Protein AF-A0A8J4UEN0-F1 (afdb_monomer)

Nearest PDB structures (foldseek):
  5fbh-assembly1_A  TM=9.636E-01  e=3.713E-11  Homo sapiens
  9avg-assembly1_Q  TM=9.712E-01  e=5.126E-11  Homo sapiens
  5k5s-assembly1_A  TM=9.708E-01  e=7.076E-11  Homo sapiens
  9avl-assembly1_Q  TM=9.719E-01  e=9.158E-11  Homo sapiens
  7e6t-assembly1_B  TM=9.635E-01  e=1.438E-10  Homo sapiens

Solvent-accessible surface area (backbone atoms only — not comparable to full-atom values): 10860 Å² total; per-residue (Å²): 134,79,82,73,81,72,97,69,78,82,90,63,84,85,78,72,61,99,83,71,59,95,85,62,83,82,90,77,79,84,60,73,81,90,80,82,76,83,82,70,82,74,81,75,82,61,82,79,80,79,77,84,70,90,62,64,48,87,85,38,72,88,69,81,74,80,58,80,58,46,68,58,55,20,39,49,49,28,52,49,41,46,72,74,67,48,48,52,26,31,36,39,23,26,68,45,74,67,16,51,55,28,46,55,41,22,54,55,33,18,54,77,64,66,31,44,71,80,43,80,48,67,47,52,67,85,53,58,66,70,60,56,50,54,50,52,51,52,58,68,73,46,88,42,45,38,55,52,70,40,53,51,74,72,34,49,52,53,54,53,51,54,37,54,78,69,68,66,75,81,70,78

Foldseek 3Di:
DDDDDDPDDDPDDPPDPPADDPPDDDPDDQDDDDDDDDPPPPVVPDDDDDPPDPDPCVVVVPDDGSDHPLLVVLLVVLVVCVVVVAQEEEEEAEPDPQRVVNVVSNVVNNVVSNHDHPDYDYDHLPDDVVSLVVVVVCVVVDPHQEYHYHYDPSGVSSNSVVCVVVVDHRHD

InterPro domains:
  IPR000068 GPCR, family 3, extracellular calcium-sensing receptor-related [PR00592] (95-116)
  IPR000068 GPCR, family 3, extracellular calcium-sensing receptor-related [PR00592] (121-144)
  IPR000068 GPCR, family 3, extracellular calcium-sensing receptor-related [PR00592] (157-172)
  IPR000068 GPCR, family 3, extracellular calcium-sensing receptor-related [PTHR24061] (52-169)
  IPR001828 Receptor, ligand binding region [PF01094] (52-170)
  IPR028082 Periplasmic binding protein-like I [SSF53822] (19-170)

Mean predicted aligned error: 12.56 Å

Organism: Clarias magur (NCBI:txid1594786)

pLDDT: mean 76.43, std 20.74, range [32.56, 97.44]

Structure (mmCIF, N/CA/C/O backbone):
data_AF-A0A8J4UEN0-F1
#
_entry.id   AF-A0A8J4UEN0-F1
#
loop_
_atom_site.group_PDB
_atom_site.id
_atom_site.type_symbol
_atom_site.label_atom_id
_atom_site.label_alt_id
_atom_site.label_comp_id
_atom_site.label_asym_id
_atom_site.label_entity_id
_atom_site.label_seq_id
_atom_site.pdbx_PDB_ins_code
_atom_site.Cartn_x
_atom_site.Cartn_y
_atom_site.Cartn_z
_atom_site.occupancy
_atom_site.B_iso_or_equiv
_atom_site.auth_seq_id
_atom_site.auth_comp_id
_atom_site.auth_asym_id
_atom_site.auth_atom_id
_atom_site.pdbx_PDB_model_num
ATOM 1 N N . VAL A 1 1 ? -14.567 -43.764 0.123 1.00 39.66 1 VAL A N 1
ATOM 2 C CA . VAL A 1 1 ? -13.351 -43.635 -0.710 1.00 39.66 1 VAL A CA 1
ATOM 3 C C . VAL A 1 1 ? -12.439 -42.644 -0.006 1.00 39.66 1 VAL A C 1
ATOM 5 O O . VAL A 1 1 ? -12.811 -41.484 0.087 1.00 39.66 1 VAL A O 1
ATOM 8 N N . ARG A 1 2 ? -11.349 -43.102 0.621 1.00 43.47 2 ARG A N 1
ATOM 9 C CA . ARG A 1 2 ? -10.335 -42.191 1.177 1.00 43.47 2 ARG A CA 1
ATOM 10 C C . ARG A 1 2 ? -9.518 -41.676 -0.003 1.00 43.47 2 ARG A C 1
ATOM 12 O O . ARG A 1 2 ? -9.099 -42.489 -0.824 1.00 43.47 2 ARG A O 1
ATOM 19 N N . ALA A 1 3 ? -9.360 -40.362 -0.119 1.00 41.25 3 ALA A N 1
ATOM 20 C CA . ALA A 1 3 ? -8.403 -39.806 -1.061 1.00 41.25 3 ALA A CA 1
ATOM 21 C C . ALA A 1 3 ? -7.016 -40.333 -0.668 1.00 41.25 3 ALA A C 1
ATOM 23 O O . ALA A 1 3 ? -6.620 -40.212 0.491 1.00 41.25 3 ALA A O 1
ATOM 24 N N . ALA A 1 4 ? -6.347 -40.993 -1.612 1.00 57.06 4 ALA A N 1
ATOM 25 C CA . ALA A 1 4 ? -4.928 -41.283 -1.504 1.00 57.06 4 ALA A CA 1
ATOM 26 C C . ALA A 1 4 ? -4.151 -39.961 -1.408 1.00 57.06 4 ALA A C 1
ATOM 28 O O . ALA A 1 4 ? -4.652 -38.923 -1.850 1.00 57.06 4 ALA A O 1
ATOM 29 N N . ASP A 1 5 ? -2.971 -40.026 -0.792 1.00 61.69 5 ASP A N 1
ATOM 30 C CA . ASP A 1 5 ? -2.137 -38.890 -0.395 1.00 61.69 5 ASP A CA 1
ATOM 31 C C . ASP A 1 5 ? -2.070 -37.765 -1.446 1.00 61.69 5 ASP A C 1
ATOM 33 O O . ASP A 1 5 ? -1.981 -38.039 -2.649 1.00 61.69 5 ASP A O 1
ATOM 37 N N . PRO A 1 6 ? -2.111 -36.485 -1.024 1.00 61.16 6 PRO A N 1
ATOM 38 C CA . PRO A 1 6 ? -2.089 -35.372 -1.957 1.00 61.16 6 PRO A CA 1
ATOM 39 C C . PRO A 1 6 ? -0.785 -35.382 -2.780 1.00 61.16 6 PRO A C 1
ATOM 41 O O . PRO A 1 6 ? 0.292 -35.596 -2.224 1.00 61.16 6 PRO A O 1
ATOM 44 N N . PRO A 1 7 ? -0.842 -35.091 -4.094 1.00 68.75 7 PRO A N 1
ATOM 45 C CA . PRO A 1 7 ? 0.297 -35.172 -5.021 1.00 68.75 7 PRO A CA 1
ATOM 46 C C . PRO A 1 7 ? 1.405 -34.130 -4.774 1.00 68.75 7 PRO A C 1
ATOM 48 O O . PRO A 1 7 ? 2.318 -33.994 -5.588 1.00 68.75 7 PRO A O 1
ATOM 51 N N . CYS A 1 8 ? 1.332 -33.357 -3.691 1.00 52.41 8 CYS A N 1
ATOM 52 C CA . CYS A 1 8 ? 2.298 -32.325 -3.340 1.00 52.41 8 CYS A CA 1
ATOM 53 C C . CYS A 1 8 ? 2.562 -32.353 -1.833 1.00 52.41 8 CYS A C 1
ATOM 55 O O . CYS A 1 8 ? 1.642 -32.209 -1.029 1.00 52.41 8 CYS A O 1
ATOM 57 N N . SER A 1 9 ? 3.832 -32.491 -1.462 1.00 63.53 9 SER A N 1
ATOM 58 C CA . SER A 1 9 ? 4.319 -32.323 -0.093 1.00 63.53 9 SER A CA 1
ATOM 59 C C . SER A 1 9 ? 4.911 -30.924 0.077 1.00 63.53 9 SER A C 1
ATOM 61 O O . SER A 1 9 ? 5.731 -30.501 -0.740 1.00 63.53 9 SER A O 1
ATOM 63 N N . LEU A 1 10 ? 4.541 -30.212 1.144 1.00 56.09 10 LEU A N 1
ATOM 64 C CA . LEU A 1 10 ? 5.198 -28.959 1.526 1.00 56.09 10 LEU A CA 1
ATOM 65 C C . LEU A 1 10 ? 6.673 -29.236 1.854 1.00 56.09 10 LEU A C 1
ATOM 67 O O . LEU A 1 10 ? 6.977 -29.933 2.817 1.00 56.09 10 LEU A O 1
ATOM 71 N N . LEU A 1 11 ? 7.588 -28.690 1.048 1.00 63.69 11 LEU A N 1
ATOM 72 C CA . LEU A 1 11 ? 9.040 -28.867 1.214 1.00 63.69 11 LEU A CA 1
ATOM 73 C C . LEU A 1 11 ? 9.658 -27.926 2.264 1.00 63.69 11 LEU A C 1
ATOM 75 O O . LEU A 1 11 ? 10.873 -27.912 2.443 1.00 63.69 11 LEU A O 1
ATOM 79 N N . GLY A 1 12 ? 8.844 -27.135 2.961 1.00 53.00 12 GLY A N 1
ATOM 80 C CA . GLY A 1 12 ? 9.310 -26.237 4.008 1.00 53.00 12 GLY A CA 1
ATOM 81 C C . GLY A 1 12 ? 8.188 -25.831 4.951 1.00 53.00 12 GLY A C 1
ATOM 82 O O . GLY A 1 12 ? 7.015 -25.824 4.574 1.00 53.00 12 GLY A O 1
ATOM 83 N N . LEU A 1 13 ? 8.559 -25.474 6.181 1.00 51.47 13 LEU A N 1
ATOM 84 C CA . LEU A 1 13 ? 7.649 -24.768 7.072 1.00 51.47 13 LEU A CA 1
ATOM 85 C C . LEU A 1 13 ? 7.472 -23.347 6.545 1.00 51.47 13 LEU A C 1
ATOM 87 O O . LEU A 1 13 ? 8.432 -22.577 6.471 1.00 51.47 13 LEU A O 1
ATOM 91 N N . HIS A 1 14 ? 6.236 -22.996 6.197 1.00 50.16 14 HIS A N 1
ATOM 92 C CA . HIS A 1 14 ? 5.886 -21.598 6.033 1.00 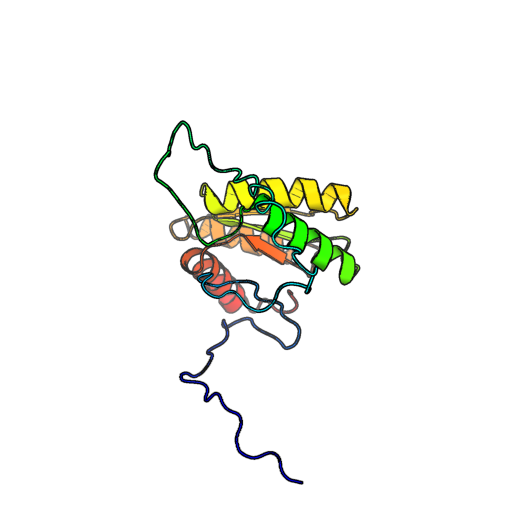50.16 14 HIS A CA 1
ATOM 93 C C . HIS A 1 14 ? 6.022 -20.941 7.405 1.00 50.16 14 HIS A C 1
ATOM 95 O O . HIS A 1 14 ? 5.251 -21.239 8.312 1.00 50.16 14 HIS A O 1
ATOM 101 N N . ASN A 1 15 ? 7.043 -20.100 7.570 1.00 52.03 15 ASN A N 1
ATOM 102 C CA . ASN A 1 15 ? 7.149 -19.246 8.739 1.00 52.03 15 ASN A CA 1
ATOM 103 C C . ASN A 1 15 ? 6.490 -17.915 8.365 1.00 52.03 15 ASN A C 1
ATOM 105 O O . ASN A 1 15 ? 7.093 -17.149 7.603 1.00 52.03 15 ASN A O 1
ATOM 109 N N . PRO A 1 16 ? 5.233 -17.674 8.769 1.00 53.59 16 PRO A N 1
ATOM 110 C CA . PRO A 1 16 ? 4.584 -16.415 8.465 1.00 53.59 16 PRO A CA 1
ATOM 111 C C . PRO A 1 16 ? 5.367 -15.255 9.107 1.00 53.59 16 PRO A C 1
ATOM 113 O O . PRO A 1 16 ? 6.061 -15.452 10.113 1.00 53.59 16 PRO A O 1
ATOM 116 N N . PRO A 1 17 ? 5.293 -14.037 8.542 1.00 53.00 17 PRO A N 1
ATOM 117 C CA . PRO A 1 17 ? 5.799 -12.848 9.213 1.00 53.00 17 PRO A CA 1
ATOM 118 C C . PRO A 1 17 ? 5.209 -12.745 10.626 1.00 53.00 17 PRO A C 1
ATOM 120 O O . PRO A 1 17 ? 4.093 -13.194 10.868 1.00 53.00 17 PRO A O 1
ATOM 123 N N . GLN A 1 18 ? 5.934 -12.104 11.548 1.00 45.50 18 GLN A N 1
ATOM 124 C CA . GLN A 1 18 ? 5.520 -11.948 12.957 1.00 45.50 18 GLN A CA 1
ATOM 125 C C . GLN A 1 18 ? 4.130 -11.305 13.139 1.00 45.50 18 GLN A C 1
ATOM 127 O O . GLN A 1 18 ? 3.551 -11.399 14.217 1.00 45.50 18 GLN A O 1
ATOM 132 N N . LEU A 1 19 ? 3.598 -10.672 12.092 1.00 50.78 19 LEU A N 1
ATOM 133 C CA . LEU A 1 19 ? 2.261 -10.104 12.029 1.00 50.78 19 LEU A CA 1
ATOM 134 C C . LEU A 1 19 ? 1.508 -10.746 10.851 1.00 50.78 19 LEU A C 1
ATOM 136 O O . LEU A 1 19 ? 1.485 -10.196 9.756 1.00 50.78 19 LEU A O 1
ATOM 140 N N . SER A 1 20 ? 0.974 -11.949 11.066 1.00 48.81 20 SER A N 1
ATOM 141 C CA . SER A 1 20 ? 0.097 -12.643 10.119 1.00 48.81 20 SER A CA 1
ATOM 142 C C . SER A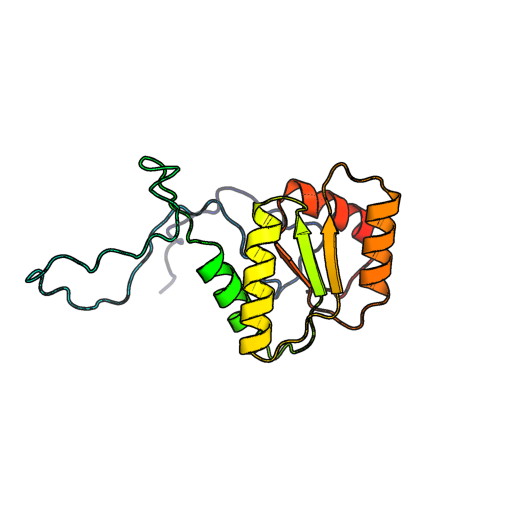 1 20 ? -1.070 -13.277 10.873 1.00 48.81 20 SER A C 1
ATOM 144 O O . SER A 1 20 ? -0.868 -13.887 11.927 1.00 48.81 20 SER A O 1
ATOM 146 N N . LYS A 1 21 ? -2.286 -13.112 10.356 1.00 48.28 21 LYS A N 1
ATOM 147 C CA . LYS A 1 21 ? -3.535 -13.679 10.867 1.00 48.28 21 LYS A CA 1
ATOM 148 C C . LYS A 1 21 ? -4.318 -14.375 9.757 1.00 48.28 21 LYS A C 1
ATOM 150 O O . LYS A 1 21 ? -4.135 -14.111 8.570 1.00 48.28 21 LYS A O 1
ATOM 155 N N . ASP A 1 22 ? -5.230 -15.254 10.164 1.00 46.66 22 ASP A N 1
ATOM 156 C CA . ASP A 1 22 ? -6.179 -15.879 9.247 1.00 46.66 22 ASP A CA 1
ATOM 157 C C . ASP A 1 22 ? -7.041 -14.800 8.573 1.00 46.66 22 ASP A C 1
ATOM 159 O O . ASP A 1 22 ? -7.763 -14.060 9.242 1.00 46.66 22 ASP A O 1
ATOM 163 N N . GLY A 1 23 ? -6.950 -14.717 7.243 1.00 53.75 23 GLY A N 1
ATOM 164 C CA . GLY A 1 23 ? -7.605 -13.686 6.431 1.00 53.75 23 GLY A CA 1
ATOM 165 C C . GLY A 1 23 ? -6.642 -12.681 5.794 1.00 53.75 23 GLY A C 1
ATOM 166 O O . GLY A 1 23 ? -7.045 -11.995 4.856 1.00 53.75 23 GLY A O 1
ATOM 167 N N . ASP A 1 24 ? -5.379 -12.642 6.227 1.00 50.78 24 ASP A N 1
ATOM 168 C CA . ASP A 1 24 ? -4.363 -11.794 5.606 1.00 50.78 24 ASP A CA 1
ATOM 169 C C . ASP A 1 24 ? -4.049 -12.297 4.190 1.00 50.78 24 ASP A C 1
ATOM 171 O O . ASP A 1 24 ? -3.715 -13.465 3.967 1.00 50.78 24 ASP A O 1
ATOM 175 N N . VAL A 1 25 ? -4.137 -11.401 3.207 1.00 55.06 25 VAL A N 1
ATOM 176 C CA . VAL A 1 25 ? -3.863 -11.723 1.803 1.00 55.06 25 VAL A CA 1
ATOM 177 C C . VAL A 1 25 ? -2.477 -11.204 1.428 1.00 55.06 25 VAL A C 1
ATOM 179 O O . VAL A 1 25 ? -2.310 -10.067 0.992 1.00 55.06 25 VAL A O 1
ATOM 182 N N . LEU A 1 26 ? -1.459 -12.058 1.558 1.00 54.59 26 LEU A N 1
ATOM 183 C CA . LEU A 1 26 ? -0.105 -11.747 1.096 1.00 54.59 26 LEU A CA 1
ATOM 184 C C . LEU A 1 26 ? 0.036 -12.062 -0.404 1.00 54.59 26 LEU A C 1
ATOM 186 O O . LEU A 1 26 ? 0.253 -13.208 -0.796 1.00 54.59 26 LEU A O 1
ATOM 190 N N . ILE A 1 27 ? -0.030 -11.040 -1.258 1.00 57.38 27 ILE A N 1
ATOM 191 C CA . ILE A 1 27 ? 0.304 -11.173 -2.687 1.00 57.38 27 ILE A CA 1
ATOM 192 C C . ILE A 1 27 ? 1.783 -10.819 -2.875 1.00 57.38 27 ILE A C 1
ATOM 194 O O . ILE A 1 27 ? 2.136 -9.686 -3.196 1.00 57.38 27 ILE A O 1
ATOM 198 N N . GLY A 1 28 ? 2.659 -11.803 -2.666 1.00 48.81 28 GLY A N 1
ATOM 199 C CA . GLY A 1 28 ? 4.101 -11.680 -2.884 1.00 48.81 28 GLY A CA 1
ATOM 200 C C . GLY A 1 28 ? 4.703 -12.979 -3.416 1.00 48.81 28 GLY A C 1
ATOM 201 O O . GLY A 1 28 ? 4.387 -14.059 -2.928 1.00 48.81 28 GLY A O 1
ATOM 202 N N . GLY A 1 29 ? 5.573 -12.887 -4.423 1.00 46.19 29 GLY A N 1
ATOM 203 C CA . GLY A 1 29 ? 6.260 -14.046 -4.990 1.00 46.19 29 GLY A CA 1
ATOM 204 C C . GLY A 1 29 ? 7.280 -13.683 -6.069 1.00 46.19 29 GLY A C 1
ATOM 205 O O . GLY A 1 29 ? 7.188 -12.637 -6.709 1.00 46.19 29 GLY A O 1
ATOM 206 N N . ILE A 1 30 ? 8.247 -14.578 -6.299 1.00 41.44 30 ILE A N 1
ATOM 207 C CA . ILE A 1 30 ? 8.930 -14.676 -7.594 1.00 41.44 30 ILE A CA 1
ATOM 208 C C . ILE A 1 30 ? 7.919 -15.336 -8.529 1.00 41.44 30 ILE A C 1
ATOM 210 O O . ILE A 1 30 ? 7.650 -16.530 -8.404 1.00 41.44 30 ILE A O 1
ATOM 214 N N . PHE A 1 31 ? 7.328 -14.564 -9.441 1.00 36.22 31 PHE A N 1
ATOM 215 C CA . PHE A 1 31 ? 6.377 -15.103 -10.410 1.00 36.22 31 PHE A CA 1
ATOM 216 C C . PHE A 1 31 ? 7.126 -15.925 -11.461 1.00 36.22 31 PHE A C 1
ATOM 218 O O . PHE A 1 31 ? 7.567 -15.434 -12.503 1.00 36.22 31 PHE A O 1
ATOM 225 N N . SER A 1 32 ? 7.280 -17.206 -11.164 1.00 37.38 32 SER A N 1
ATOM 226 C CA . SER A 1 32 ? 7.170 -18.231 -12.188 1.00 37.38 32 SER A CA 1
ATOM 227 C C . SER A 1 32 ? 5.775 -18.848 -12.105 1.00 37.38 32 SER A C 1
ATOM 229 O O . SER A 1 32 ? 5.062 -18.660 -11.125 1.00 37.38 32 SER A O 1
ATOM 231 N N . PHE A 1 33 ? 5.433 -19.599 -13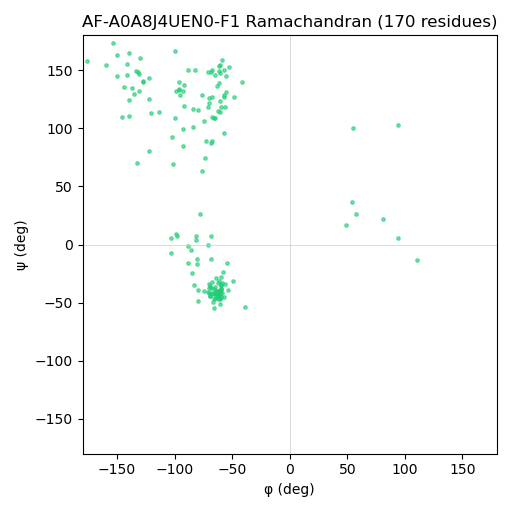.145 1.00 32.56 33 PHE A N 1
ATOM 232 C CA . PHE A 1 33 ? 4.300 -20.522 -13.269 1.00 32.56 33 PHE A CA 1
ATOM 233 C C . PHE A 1 33 ? 3.018 -19.956 -13.905 1.00 32.56 33 PHE A C 1
ATOM 235 O O . PHE A 1 33 ? 2.182 -19.291 -13.299 1.00 32.56 33 PHE A O 1
ATOM 242 N N . HIS A 1 34 ? 2.851 -20.349 -15.169 1.00 42.69 34 HIS A N 1
ATOM 243 C CA . HIS A 1 34 ? 1.560 -20.574 -15.802 1.00 42.69 34 HIS A CA 1
ATOM 244 C C . HIS A 1 34 ? 0.736 -21.579 -14.993 1.00 42.69 34 HIS A C 1
ATOM 246 O O . HIS A 1 34 ? 1.222 -22.687 -14.778 1.00 42.69 34 HIS A O 1
ATOM 252 N N . VAL A 1 35 ? -0.534 -21.278 -14.698 1.00 34.72 35 VAL A N 1
ATOM 253 C CA . VAL A 1 35 ? -1.560 -22.324 -14.565 1.00 34.72 35 VAL A CA 1
ATOM 254 C C . VAL A 1 35 ? -2.918 -21.817 -15.071 1.00 34.72 35 VAL A C 1
ATOM 256 O O . VAL A 1 35 ? -3.548 -20.967 -14.457 1.00 34.72 35 VAL A O 1
ATOM 259 N N . LYS A 1 36 ? -3.319 -22.394 -16.214 1.00 32.84 36 LYS A N 1
ATOM 260 C CA . LYS A 1 36 ? -4.651 -22.469 -16.847 1.00 32.84 36 LYS A CA 1
ATOM 261 C C . LYS A 1 36 ? -5.414 -21.163 -17.115 1.00 32.84 36 LYS A C 1
ATOM 263 O O . LYS A 1 36 ? -6.130 -20.626 -16.282 1.00 32.84 36 LYS A O 1
ATOM 268 N N . TRP A 1 37 ? -5.315 -20.758 -18.379 1.00 35.75 37 TRP A N 1
ATOM 269 C CA . TRP A 1 37 ? -6.237 -19.860 -19.066 1.00 35.75 37 TRP A CA 1
ATOM 270 C C . TRP A 1 37 ? -7.609 -20.512 -19.278 1.00 35.75 37 TRP A C 1
ATOM 272 O O . TRP A 1 37 ? -7.700 -21.721 -19.502 1.00 35.75 37 TRP A O 1
ATOM 282 N N . ASP A 1 38 ? -8.647 -19.676 -19.269 1.00 40.31 38 ASP A N 1
ATOM 283 C CA . ASP A 1 38 ? -9.953 -19.974 -19.851 1.00 40.31 38 ASP A CA 1
ATOM 284 C C . ASP A 1 38 ? -9.762 -20.536 -21.270 1.00 40.31 38 ASP A C 1
ATOM 286 O O . ASP A 1 38 ? -9.040 -19.948 -22.085 1.00 40.31 38 ASP A O 1
ATOM 290 N N . GLN A 1 39 ? -10.350 -21.702 -21.555 1.00 41.94 39 GLN A N 1
ATOM 291 C CA . GLN A 1 39 ? -10.265 -22.329 -22.873 1.00 41.94 39 GLN A CA 1
ATOM 292 C C . GLN A 1 39 ? -11.156 -21.563 -23.852 1.00 41.94 39 GLN A C 1
ATOM 294 O O . GLN A 1 39 ? -12.188 -22.046 -24.317 1.00 41.94 39 GLN A O 1
ATOM 299 N N . THR A 1 40 ? -10.697 -20.385 -24.263 1.00 51.38 40 THR A N 1
ATOM 300 C CA . THR A 1 40 ? -11.037 -19.909 -25.596 1.00 51.38 40 THR A CA 1
ATOM 301 C C . THR A 1 40 ? -10.463 -20.938 -26.566 1.00 51.38 40 THR A C 1
ATOM 303 O O . THR A 1 40 ? -9.253 -21.155 -26.612 1.00 51.38 40 THR A O 1
ATOM 306 N N . LYS A 1 41 ? -11.327 -21.653 -27.301 1.00 46.03 41 LYS A N 1
ATOM 307 C CA . LYS A 1 41 ? -10.895 -22.513 -28.411 1.00 46.03 41 LYS A CA 1
ATOM 308 C C . LYS A 1 41 ? -10.126 -21.634 -29.393 1.00 46.03 41 LYS A C 1
ATOM 310 O O . LYS A 1 41 ? -10.717 -20.949 -30.224 1.00 46.03 41 LYS A O 1
ATOM 315 N N . HIS A 1 42 ? -8.805 -21.631 -29.278 1.00 53.09 42 HIS A N 1
ATOM 316 C CA . HIS A 1 42 ? -7.945 -21.032 -30.274 1.00 53.09 42 HIS A CA 1
ATOM 317 C C . HIS A 1 42 ? -8.110 -21.873 -31.532 1.00 53.09 42 HIS A C 1
ATOM 319 O O . HIS A 1 42 ? -7.696 -23.025 -31.585 1.00 53.09 42 HIS A O 1
ATOM 325 N N . VAL A 1 43 ? -8.769 -21.310 -32.540 1.00 56.56 43 VAL A N 1
ATOM 326 C CA . VAL A 1 43 ? -9.042 -22.000 -33.808 1.00 56.56 43 VAL A CA 1
ATOM 327 C C . VAL A 1 43 ? -7.748 -22.175 -34.626 1.00 56.56 43 VAL A C 1
ATOM 329 O O . VAL A 1 43 ? -7.777 -22.735 -35.711 1.00 56.56 43 VAL A O 1
ATOM 332 N N . PHE A 1 44 ? -6.599 -21.696 -34.117 1.00 49.00 44 PHE A N 1
ATOM 333 C CA . PHE A 1 44 ? -5.280 -21.673 -34.769 1.00 49.00 44 PHE A CA 1
ATOM 334 C C . PHE A 1 44 ? -5.298 -21.110 -36.204 1.00 49.00 44 PHE A C 1
ATOM 336 O O . PHE A 1 44 ? -4.336 -21.259 -36.948 1.00 49.00 44 PHE A O 1
ATOM 343 N N . THR A 1 45 ? -6.368 -20.408 -36.583 1.00 60.69 45 THR A N 1
ATOM 344 C CA . THR A 1 45 ? -6.536 -19.729 -37.873 1.00 60.69 45 THR A CA 1
ATOM 345 C C . THR A 1 45 ? -5.826 -18.379 -37.915 1.00 60.69 45 THR A C 1
ATOM 347 O O . THR A 1 45 ? -5.675 -17.790 -38.980 1.00 60.69 45 THR A O 1
ATOM 350 N N . SER A 1 46 ? -5.392 -17.870 -36.763 1.00 66.31 46 SER A N 1
ATOM 351 C CA . SER A 1 46 ? -4.660 -16.616 -36.630 1.00 66.31 46 SER A CA 1
ATOM 352 C C . SER A 1 46 ? -3.726 -16.681 -35.428 1.00 66.31 46 SER A C 1
ATOM 354 O O . SER A 1 46 ? -4.065 -17.283 -34.405 1.00 66.31 46 SER A O 1
ATOM 356 N N . GLY A 1 47 ? -2.561 -16.037 -35.539 1.00 54.28 47 GLY A N 1
ATOM 357 C CA . GLY A 1 47 ? -1.654 -15.866 -34.407 1.00 54.28 47 GLY A CA 1
ATOM 358 C C . GLY A 1 47 ? -2.345 -15.146 -33.238 1.00 54.28 47 GLY A C 1
ATOM 359 O O . GLY A 1 47 ? -3.263 -14.352 -33.465 1.00 54.28 47 GLY A O 1
ATOM 360 N N . PRO A 1 48 ? -1.940 -15.415 -31.985 1.00 53.66 48 PRO A N 1
ATOM 361 C CA . PRO A 1 48 ? -2.480 -14.708 -30.832 1.00 53.66 48 PRO A CA 1
ATOM 362 C C . PRO A 1 48 ? -2.198 -13.204 -30.944 1.00 53.66 48 PRO A C 1
ATOM 364 O O . PRO A 1 48 ? -1.165 -12.784 -31.472 1.00 53.66 48 PRO A O 1
ATOM 367 N N . TRP A 1 49 ? -3.110 -12.384 -30.418 1.00 46.81 49 TRP A N 1
ATOM 368 C CA . TRP A 1 49 ? -2.895 -10.943 -30.317 1.00 46.81 49 TRP A CA 1
ATOM 369 C C . TRP A 1 49 ? -1.626 -10.673 -29.510 1.00 46.81 49 TRP A C 1
ATOM 371 O O . TRP A 1 49 ? -1.462 -11.201 -28.410 1.00 46.81 49 TRP A O 1
ATOM 381 N N . GLN A 1 50 ? -0.732 -9.850 -30.060 1.00 48.66 50 GLN A N 1
ATOM 382 C CA . GLN A 1 50 ? 0.504 -9.453 -29.391 1.00 48.66 50 GLN A CA 1
ATOM 383 C C . GLN A 1 50 ? 0.155 -8.817 -28.036 1.00 48.66 50 GLN A C 1
ATOM 385 O O . GLN A 1 50 ? -0.519 -7.778 -28.012 1.00 48.66 50 GLN A O 1
ATOM 390 N N . PRO A 1 51 ? 0.600 -9.393 -26.904 1.00 49.06 51 PRO A N 1
ATOM 391 C CA . PRO A 1 51 ? 0.432 -8.755 -25.612 1.00 49.06 51 PRO A CA 1
ATOM 392 C C . PRO A 1 51 ? 1.084 -7.372 -25.662 1.00 49.06 51 PRO A C 1
ATOM 394 O O . PRO A 1 51 ? 2.253 -7.237 -26.032 1.00 49.06 51 PRO A O 1
ATOM 397 N N . LYS A 1 52 ? 0.346 -6.321 -25.292 1.00 45.97 52 LYS A N 1
ATOM 398 C CA . LYS A 1 52 ? 0.917 -4.977 -25.138 1.00 45.97 52 LYS A CA 1
ATOM 399 C C . LYS A 1 52 ? 1.856 -4.974 -23.927 1.00 45.97 52 LYS A C 1
ATOM 401 O O . LYS A 1 52 ? 1.448 -4.677 -22.807 1.00 45.97 52 LYS A O 1
ATOM 406 N N . CYS A 1 53 ? 3.124 -5.322 -24.142 1.00 47.06 53 CYS A N 1
ATOM 407 C CA . CYS A 1 53 ? 4.178 -5.152 -23.148 1.00 47.06 53 CYS A CA 1
ATOM 408 C C . CYS A 1 53 ? 4.417 -3.651 -22.927 1.00 47.06 53 CYS A C 1
ATOM 410 O O . CYS A 1 53 ? 4.955 -2.977 -23.799 1.00 47.06 53 CYS A O 1
ATOM 412 N N . LYS A 1 54 ? 4.037 -3.133 -21.755 1.00 51.97 54 LYS A N 1
ATOM 413 C CA . LYS A 1 54 ? 4.268 -1.741 -21.319 1.00 51.97 54 LYS A CA 1
ATOM 414 C C . LYS A 1 54 ? 5.715 -1.481 -20.839 1.00 51.97 54 LYS A C 1
ATOM 416 O O . LYS A 1 54 ? 5.943 -0.621 -19.999 1.00 51.97 54 LYS A O 1
ATOM 421 N N . SER A 1 55 ? 6.691 -2.250 -21.316 1.00 57.22 55 SER A N 1
ATOM 422 C CA . SER A 1 55 ? 8.117 -1.986 -21.090 1.00 57.22 55 SER A CA 1
ATOM 423 C C . SER A 1 55 ? 8.656 -1.134 -22.238 1.00 57.22 55 SER A C 1
ATOM 425 O O . SER A 1 55 ? 8.323 -1.386 -23.397 1.00 57.22 55 SER A O 1
ATOM 427 N N . ASP A 1 56 ? 9.468 -0.119 -21.935 1.00 62.09 56 ASP A N 1
ATOM 428 C CA . ASP A 1 56 ? 10.099 0.712 -22.962 1.00 62.09 56 ASP A CA 1
ATOM 429 C C . ASP A 1 56 ? 11.129 -0.112 -23.748 1.00 62.09 56 ASP A C 1
ATOM 431 O O . ASP A 1 56 ? 12.312 -0.177 -23.412 1.00 62.09 56 ASP A O 1
ATOM 435 N N . LYS A 1 57 ? 10.659 -0.765 -24.814 1.00 61.84 57 LYS A N 1
ATOM 436 C CA . LYS A 1 57 ? 11.491 -1.567 -25.714 1.00 61.84 57 LYS A CA 1
ATOM 437 C C . LYS A 1 57 ? 12.457 -0.717 -26.540 1.00 61.84 57 LYS A C 1
ATOM 439 O O . LYS A 1 57 ? 13.349 -1.282 -27.159 1.00 61.84 57 LYS A O 1
ATOM 444 N N . ARG A 1 58 ? 12.305 0.615 -26.571 1.00 62.62 58 ARG A N 1
ATOM 445 C CA . ARG A 1 58 ? 13.289 1.498 -27.218 1.00 62.62 58 ARG A CA 1
ATOM 446 C C . ARG A 1 58 ? 14.533 1.615 -26.348 1.00 62.62 58 ARG A C 1
ATOM 448 O O . ARG A 1 58 ? 15.641 1.577 -26.866 1.00 62.62 58 ARG A O 1
ATOM 455 N N . LYS A 1 59 ? 14.339 1.709 -25.030 1.00 54.66 59 LYS A N 1
ATOM 456 C CA . LYS A 1 59 ? 15.425 1.787 -24.048 1.00 54.66 59 LYS A CA 1
ATOM 457 C C . LYS A 1 59 ? 15.995 0.413 -23.678 1.00 54.66 59 LYS A C 1
ATOM 459 O O . LYS A 1 59 ? 17.198 0.292 -23.479 1.00 54.66 59 LYS A O 1
ATOM 464 N N . TYR A 1 60 ? 15.151 -0.620 -23.628 1.00 66.69 60 TYR A N 1
ATOM 465 C CA . TYR A 1 60 ? 15.540 -1.984 -23.251 1.00 66.69 60 TYR A CA 1
ATOM 466 C C . TYR A 1 60 ? 14.977 -3.030 -24.233 1.00 66.69 60 TYR A C 1
ATOM 468 O O . TYR A 1 60 ? 14.071 -3.791 -23.884 1.00 66.69 60 TYR A O 1
ATOM 476 N N . PRO A 1 61 ? 15.491 -3.087 -25.475 1.00 56.62 61 PRO A N 1
ATOM 477 C CA . PRO A 1 61 ? 14.939 -3.938 -26.536 1.00 56.62 61 PRO A CA 1
ATOM 478 C C . PRO A 1 61 ? 15.028 -5.437 -26.231 1.00 56.62 61 PRO A C 1
ATOM 480 O O . PRO A 1 61 ? 14.172 -6.203 -26.671 1.00 56.62 61 PRO A O 1
ATOM 483 N N . SER A 1 62 ? 16.026 -5.843 -25.442 1.00 69.94 62 SER A N 1
ATOM 484 C CA . SER A 1 62 ? 16.284 -7.245 -25.089 1.00 69.94 62 SER A CA 1
ATOM 485 C C . SER A 1 62 ? 15.838 -7.613 -23.670 1.00 69.94 62 SER A C 1
ATOM 487 O O . SER A 1 62 ? 16.116 -8.720 -23.216 1.00 69.94 62 SER A O 1
ATOM 489 N N . PHE A 1 63 ? 15.177 -6.704 -22.943 1.00 58.69 63 PHE A N 1
ATOM 490 C CA . PHE A 1 63 ? 14.726 -6.966 -21.577 1.00 58.69 63 PHE A CA 1
ATOM 491 C C . PHE A 1 63 ? 13.303 -7.526 -21.567 1.00 58.69 63 PHE A C 1
ATOM 493 O O . PHE A 1 63 ? 12.342 -6.866 -21.974 1.00 58.69 63 PHE A O 1
ATOM 500 N N . PHE A 1 64 ? 13.165 -8.740 -21.043 1.00 65.12 64 PHE A N 1
ATOM 501 C CA . PHE A 1 64 ? 11.892 -9.424 -20.858 1.00 65.12 64 PHE A CA 1
ATOM 502 C C . PHE A 1 64 ? 11.719 -9.769 -19.381 1.00 65.12 64 PHE A C 1
ATOM 504 O O . PHE A 1 64 ? 12.679 -10.120 -18.700 1.00 65.12 64 PHE A O 1
ATOM 511 N N . ARG A 1 65 ? 10.483 -9.677 -18.888 1.00 60.78 65 ARG A N 1
ATOM 512 C CA . ARG A 1 65 ? 10.116 -10.054 -17.520 1.00 60.78 65 ARG A CA 1
ATOM 513 C C . ARG A 1 65 ? 8.946 -11.027 -17.552 1.00 60.78 65 ARG A C 1
ATOM 515 O O . ARG A 1 65 ? 8.024 -10.849 -18.343 1.00 60.78 65 ARG A O 1
ATOM 522 N N . THR A 1 66 ? 8.984 -12.027 -16.678 1.00 61.25 66 THR A N 1
ATOM 523 C CA . THR A 1 66 ? 7.885 -12.983 -16.451 1.00 61.25 66 THR A CA 1
ATOM 524 C C . THR A 1 66 ? 6.865 -12.469 -15.433 1.00 61.25 66 THR A C 1
ATOM 526 O O . THR A 1 66 ? 5.838 -13.099 -15.210 1.00 61.25 66 THR A O 1
ATOM 529 N N . VAL A 1 67 ? 7.137 -11.306 -14.835 1.00 64.06 67 VAL A N 1
ATOM 530 C CA . VAL A 1 67 ? 6.267 -10.606 -13.889 1.00 64.06 67 VAL A CA 1
ATOM 531 C C . VAL A 1 67 ? 5.393 -9.607 -14.660 1.00 64.06 67 VAL A C 1
ATOM 533 O O . VAL A 1 67 ? 5.928 -8.866 -15.499 1.00 64.06 67 VAL A O 1
ATOM 536 N N . PRO A 1 68 ? 4.066 -9.563 -14.423 1.00 67.25 68 PRO A N 1
ATOM 537 C CA . PRO A 1 68 ? 3.203 -8.558 -15.033 1.00 67.25 68 PRO A CA 1
ATOM 538 C C . PRO A 1 68 ? 3.656 -7.143 -14.656 1.00 67.25 68 PRO A C 1
ATOM 540 O O . PRO A 1 68 ? 4.363 -6.923 -13.680 1.00 67.25 68 PRO A O 1
ATOM 543 N N . SER A 1 69 ? 3.258 -6.155 -15.453 1.00 74.25 69 SER A N 1
ATOM 544 C CA . SER A 1 69 ? 3.519 -4.761 -15.094 1.00 74.25 69 SER A CA 1
ATOM 545 C C . SER A 1 69 ? 2.758 -4.380 -13.829 1.00 74.25 69 SER A C 1
ATOM 547 O O . SER A 1 69 ? 1.594 -4.762 -13.703 1.00 74.25 69 SER A O 1
ATOM 549 N N . ASP A 1 70 ? 3.351 -3.505 -13.015 1.00 79.44 70 ASP A N 1
ATOM 550 C CA . ASP A 1 70 ? 2.715 -2.909 -11.831 1.00 79.44 70 ASP A CA 1
ATOM 551 C C . ASP A 1 70 ? 1.321 -2.340 -12.150 1.00 79.44 70 ASP A C 1
ATOM 553 O O . ASP A 1 70 ? 0.402 -2.487 -11.357 1.00 79.44 70 ASP A O 1
ATOM 557 N N . TYR A 1 71 ? 1.120 -1.848 -13.384 1.00 81.81 71 TYR A N 1
ATOM 558 C CA . TYR A 1 71 ? -0.186 -1.504 -13.963 1.00 81.81 71 TYR A CA 1
ATOM 559 C C . TYR A 1 71 ? -1.318 -2.486 -13.598 1.00 81.81 71 TYR A C 1
ATOM 561 O O . TYR A 1 71 ? -2.379 -2.095 -13.117 1.00 81.81 71 TYR A O 1
ATOM 569 N N . TYR A 1 72 ? -1.105 -3.780 -13.855 1.00 84.31 72 TYR A N 1
ATOM 570 C CA . TYR A 1 72 ? -2.127 -4.802 -13.635 1.00 84.31 72 TYR A CA 1
ATOM 571 C C . TYR A 1 72 ? -2.216 -5.209 -12.167 1.00 84.31 72 TYR A C 1
ATOM 573 O O . TYR A 1 72 ? -3.319 -5.408 -11.665 1.00 84.31 72 TYR A O 1
ATOM 581 N N . GLN A 1 73 ? -1.075 -5.316 -11.481 1.00 83.81 73 GLN A N 1
ATOM 582 C CA . GLN A 1 73 ? -1.032 -5.722 -10.076 1.00 83.81 73 GLN A CA 1
ATOM 583 C C . GLN A 1 73 ? -1.717 -4.687 -9.179 1.00 83.81 73 GLN A C 1
ATOM 585 O O . GLN A 1 73 ? -2.570 -5.042 -8.368 1.00 83.81 73 GLN A O 1
ATOM 590 N N . SER A 1 74 ? -1.424 -3.404 -9.381 1.00 89.94 74 SER A N 1
ATOM 591 C CA . SER A 1 74 ? -2.008 -2.316 -8.603 1.00 89.94 74 SER A CA 1
ATOM 592 C C . SER A 1 74 ? -3.511 -2.174 -8.827 1.00 89.94 74 SER A C 1
ATOM 594 O O . SER A 1 74 ? -4.265 -1.981 -7.875 1.00 89.94 74 SER A O 1
ATOM 596 N N . ARG A 1 75 ? -3.982 -2.362 -10.065 1.00 90.06 75 ARG A N 1
ATOM 597 C CA . ARG A 1 75 ? -5.421 -2.393 -10.372 1.00 90.06 75 ARG A CA 1
ATOM 598 C C . ARG A 1 75 ? -6.127 -3.613 -9.786 1.00 90.06 75 ARG A C 1
ATOM 600 O O . ARG A 1 75 ? -7.259 -3.492 -9.329 1.00 90.06 75 ARG A O 1
ATOM 607 N N . ALA A 1 76 ? -5.480 -4.778 -9.786 1.00 89.81 76 ALA A N 1
ATOM 608 C CA . ALA A 1 76 ? -6.025 -5.970 -9.142 1.00 89.81 76 ALA A CA 1
ATOM 609 C C . ALA A 1 76 ? -6.167 -5.769 -7.625 1.00 89.81 76 ALA A C 1
ATOM 611 O O . ALA A 1 76 ? -7.210 -6.105 -7.070 1.00 89.81 76 ALA A O 1
ATOM 612 N N . LEU A 1 77 ? -5.173 -5.151 -6.979 1.00 91.38 77 LEU A N 1
ATOM 613 C CA . LEU A 1 77 ? -5.237 -4.798 -5.559 1.00 91.38 77 LEU A CA 1
ATOM 614 C C . LEU A 1 77 ? -6.359 -3.798 -5.260 1.00 91.38 77 LEU A C 1
ATOM 616 O O . LEU A 1 77 ? -7.124 -4.026 -4.331 1.00 91.38 77 LEU A O 1
ATOM 620 N N . ALA A 1 78 ? -6.538 -2.749 -6.069 1.00 93.75 78 ALA A N 1
ATOM 621 C CA . ALA A 1 78 ? -7.663 -1.822 -5.894 1.00 93.75 78 ALA A CA 1
ATOM 622 C C . ALA A 1 78 ? -9.025 -2.535 -5.994 1.00 93.75 78 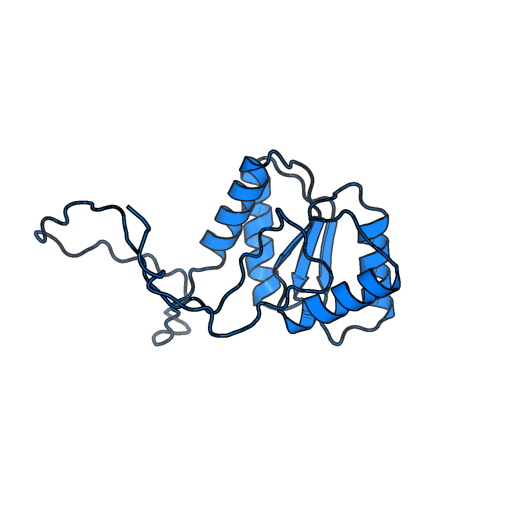ALA A C 1
ATOM 624 O O . ALA A 1 78 ? -9.911 -2.320 -5.169 1.00 93.75 78 ALA A O 1
ATOM 625 N N . LYS A 1 79 ? -9.177 -3.460 -6.950 1.00 92.19 79 LYS A N 1
ATOM 626 C CA . LYS A 1 79 ? -10.387 -4.287 -7.066 1.00 92.19 79 LYS A CA 1
ATOM 627 C C . LYS A 1 79 ? -10.593 -5.216 -5.875 1.00 92.19 79 LYS A C 1
ATOM 629 O O . LYS A 1 79 ? -11.734 -5.427 -5.479 1.00 92.19 79 LYS A O 1
ATOM 634 N N . LEU A 1 80 ? -9.518 -5.757 -5.307 1.00 91.69 80 LEU A N 1
ATOM 635 C CA . LEU A 1 80 ? -9.576 -6.591 -4.109 1.00 91.69 80 LEU A CA 1
ATOM 636 C C . LEU A 1 80 ? -10.046 -5.779 -2.897 1.00 91.69 80 LEU A C 1
ATOM 638 O O . LEU A 1 80 ? -10.966 -6.196 -2.202 1.00 91.69 80 LEU A O 1
ATOM 642 N N . VAL A 1 81 ? -9.475 -4.589 -2.700 1.00 92.56 81 VAL A N 1
ATOM 643 C CA . VAL A 1 81 ? -9.874 -3.662 -1.632 1.00 92.56 81 VAL A CA 1
ATOM 644 C C . VAL A 1 81 ? -11.362 -3.319 -1.745 1.00 92.56 81 VAL A C 1
ATOM 646 O O . VAL A 1 81 ? -12.105 -3.419 -0.769 1.00 92.56 81 VAL A O 1
ATOM 649 N N . LYS A 1 82 ? -11.834 -3.029 -2.963 1.00 92.56 82 LYS A N 1
ATOM 650 C CA . LYS A 1 82 ? -13.260 -2.817 -3.235 1.00 92.56 82 LYS A CA 1
ATOM 651 C C . LYS A 1 82 ? -14.111 -4.058 -2.978 1.00 92.56 82 LYS A C 1
ATOM 653 O O . LYS A 1 82 ? -15.222 -3.929 -2.472 1.00 92.56 82 LYS A O 1
ATOM 658 N N . HIS A 1 83 ? -13.630 -5.246 -3.338 1.00 92.88 83 HIS A N 1
ATOM 659 C CA . HIS A 1 83 ? -14.364 -6.497 -3.143 1.00 92.88 83 HIS A CA 1
ATOM 660 C C . HIS A 1 83 ? -14.682 -6.748 -1.664 1.00 92.88 83 HIS A C 1
ATOM 662 O O . HIS A 1 83 ? -15.795 -7.156 -1.345 1.00 92.88 83 HIS A O 1
ATOM 668 N N . PHE A 1 84 ? -13.746 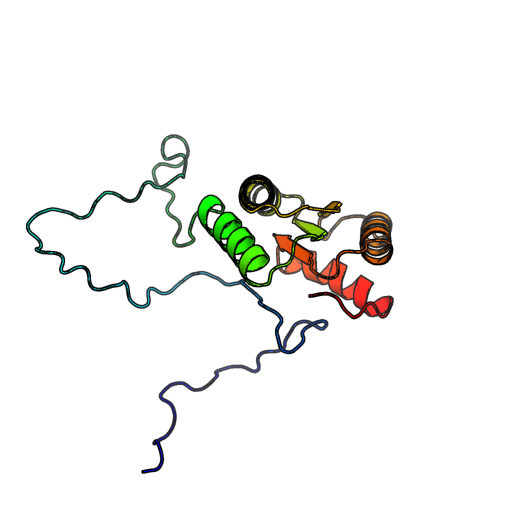-6.424 -0.770 1.00 91.19 84 PHE A N 1
ATOM 669 C CA . PHE A 1 84 ? -13.948 -6.488 0.680 1.00 91.19 84 PHE A CA 1
ATOM 670 C C . PHE A 1 84 ? -14.678 -5.269 1.266 1.00 91.19 84 PHE A C 1
ATOM 672 O O . PHE A 1 84 ? -14.804 -5.154 2.482 1.00 91.19 84 PHE A O 1
ATOM 679 N N . ALA A 1 85 ? -15.187 -4.374 0.414 1.00 93.75 85 ALA A N 1
ATOM 680 C CA . ALA A 1 85 ? -15.888 -3.150 0.794 1.00 93.75 85 ALA A CA 1
ATOM 681 C C . ALA A 1 85 ? -15.066 -2.205 1.693 1.00 93.75 85 ALA A C 1
ATOM 683 O O . ALA A 1 85 ? -15.627 -1.401 2.439 1.00 93.75 85 ALA A O 1
ATOM 684 N N . TRP A 1 86 ? -13.736 -2.258 1.602 1.00 94.50 86 TRP A N 1
ATOM 685 C CA . TRP A 1 86 ? -12.870 -1.300 2.278 1.00 94.50 86 TRP A CA 1
ATOM 686 C C . TRP A 1 86 ? -12.815 -0.005 1.474 1.00 94.50 86 TRP A C 1
ATOM 688 O O . TRP A 1 86 ? -12.331 0.030 0.345 1.00 94.50 86 TRP A O 1
ATOM 698 N N . THR A 1 87 ? -13.313 1.079 2.057 1.00 93.62 87 THR A N 1
ATOM 699 C CA . THR A 1 87 ? -13.338 2.403 1.414 1.00 93.62 87 THR A CA 1
ATOM 700 C C . THR A 1 87 ? -12.259 3.342 1.944 1.00 93.62 87 THR A C 1
ATOM 702 O O . THR A 1 87 ? -12.098 4.438 1.414 1.00 93.62 87 THR A O 1
ATOM 705 N N . TRP A 1 88 ? -11.543 2.937 2.993 1.00 95.62 88 TRP A N 1
ATOM 706 C CA . TRP A 1 88 ? -10.580 3.761 3.715 1.00 95.62 88 TRP A CA 1
ATOM 707 C C . TRP A 1 88 ? -9.353 2.916 4.057 1.00 95.62 88 TRP A C 1
ATOM 709 O O . TRP A 1 88 ? -9.457 1.965 4.834 1.00 95.62 88 TRP A O 1
ATOM 719 N N . VAL A 1 89 ? -8.223 3.204 3.408 1.00 96.88 89 VAL A N 1
ATOM 720 C CA . VAL A 1 89 ? -6.995 2.407 3.537 1.00 96.88 89 VAL A CA 1
ATOM 721 C C . VAL A 1 89 ? -5.770 3.279 3.788 1.00 96.88 89 VAL A C 1
ATOM 723 O O . VAL A 1 89 ? -5.650 4.392 3.269 1.00 96.88 89 VAL A O 1
ATOM 726 N N . GLY A 1 90 ? -4.817 2.733 4.535 1.00 97.12 90 GLY A N 1
ATOM 727 C CA . GLY A 1 90 ? -3.449 3.226 4.581 1.00 97.12 90 GLY A CA 1
ATOM 728 C C . GLY A 1 90 ? -2.637 2.687 3.408 1.00 97.12 90 GLY A C 1
ATOM 729 O O . GLY A 1 90 ? -2.891 1.584 2.925 1.00 97.12 90 GLY A O 1
ATOM 730 N N . ALA A 1 91 ? -1.642 3.441 2.950 1.00 96.44 91 ALA A N 1
ATOM 731 C CA . ALA A 1 91 ? -0.730 3.001 1.905 1.00 96.44 91 ALA A CA 1
ATOM 732 C C . ALA A 1 91 ? 0.732 3.232 2.294 1.00 96.44 91 ALA A C 1
ATOM 734 O O . ALA A 1 91 ? 1.130 4.327 2.705 1.00 96.44 91 ALA A O 1
ATOM 735 N N . ILE A 1 92 ? 1.555 2.205 2.101 1.00 96.25 92 ILE A N 1
ATOM 736 C CA . ILE A 1 92 ? 3.004 2.285 2.288 1.00 96.25 92 ILE A CA 1
ATOM 737 C C . ILE A 1 92 ? 3.741 1.712 1.081 1.00 96.25 92 ILE A C 1
ATOM 739 O O . ILE A 1 92 ? 3.283 0.761 0.443 1.00 96.25 92 ILE A O 1
ATOM 743 N N . CYS A 1 93 ? 4.899 2.279 0.761 1.00 95.75 93 CYS A N 1
ATOM 744 C CA . CYS A 1 93 ? 5.737 1.789 -0.327 1.00 95.75 93 CYS A CA 1
ATOM 745 C C . CYS A 1 93 ? 7.227 1.853 0.016 1.00 95.75 93 CYS A C 1
ATOM 747 O O . CYS A 1 93 ? 7.659 2.653 0.849 1.00 95.75 93 CYS A O 1
ATOM 749 N N . SER A 1 94 ? 8.017 1.003 -0.640 1.00 93.56 94 SER A N 1
ATOM 750 C CA . SER A 1 94 ? 9.469 1.176 -0.659 1.00 93.56 94 SER A CA 1
ATOM 751 C C . SER A 1 94 ? 9.816 2.496 -1.347 1.00 93.56 94 SER A C 1
ATOM 753 O O . SER A 1 94 ? 9.279 2.794 -2.414 1.00 93.56 94 SER A O 1
ATOM 755 N N . ASP A 1 95 ? 10.747 3.255 -0.772 1.00 93.44 95 ASP A N 1
ATOM 756 C CA . ASP A 1 95 ? 11.273 4.501 -1.345 1.00 93.44 95 ASP A CA 1
ATOM 757 C C . ASP A 1 95 ? 12.270 4.204 -2.484 1.00 93.44 95 ASP A C 1
ATOM 759 O O . ASP A 1 95 ? 13.479 4.410 -2.384 1.00 93.44 95 ASP A O 1
ATOM 763 N N . ASN A 1 96 ? 11.762 3.579 -3.547 1.00 85.56 96 ASN A N 1
ATOM 764 C CA . ASN A 1 96 ? 12.488 3.215 -4.759 1.00 85.56 96 ASN A CA 1
ATOM 765 C C . ASN A 1 96 ? 11.534 3.127 -5.961 1.00 85.56 96 ASN A C 1
ATOM 767 O O . ASN A 1 96 ? 10.313 3.190 -5.815 1.00 85.56 96 ASN A O 1
ATOM 771 N N . ASP A 1 97 ? 12.085 2.942 -7.160 1.00 79.00 97 ASP A N 1
ATOM 772 C CA . ASP A 1 97 ? 11.299 2.921 -8.399 1.00 79.00 97 ASP A CA 1
ATOM 773 C C . ASP A 1 97 ? 10.207 1.840 -8.415 1.00 79.00 97 ASP A C 1
ATOM 775 O O . ASP A 1 97 ? 9.144 2.058 -8.991 1.00 79.00 97 ASP A O 1
ATOM 779 N N . TYR A 1 98 ? 10.434 0.686 -7.781 1.00 78.44 98 TYR A N 1
ATOM 780 C CA . TYR A 1 98 ? 9.424 -0.372 -7.697 1.00 78.44 98 TYR A CA 1
ATOM 781 C C . TYR A 1 98 ? 8.219 0.081 -6.864 1.00 78.44 98 TYR A C 1
ATOM 783 O O . TYR A 1 98 ? 7.090 0.074 -7.355 1.00 78.44 98 TYR A O 1
ATOM 791 N N . GLY A 1 99 ? 8.462 0.523 -5.626 1.00 83.94 99 GLY A N 1
ATOM 792 C CA . GLY A 1 99 ? 7.397 0.963 -4.727 1.00 83.94 99 GLY A CA 1
ATOM 793 C C . GLY A 1 99 ? 6.654 2.180 -5.274 1.00 83.94 99 GLY A C 1
ATOM 794 O O . GLY A 1 99 ? 5.424 2.191 -5.292 1.00 83.94 99 GLY A O 1
ATOM 795 N N . ASN A 1 100 ? 7.392 3.164 -5.794 1.00 87.06 100 ASN A N 1
ATOM 796 C CA . ASN A 1 100 ? 6.843 4.428 -6.284 1.00 87.06 100 ASN A CA 1
ATOM 797 C C . ASN A 1 100 ? 5.976 4.258 -7.542 1.00 87.06 100 ASN A C 1
ATOM 799 O O . ASN A 1 100 ? 4.900 4.851 -7.634 1.00 87.06 100 ASN A O 1
ATOM 803 N N . ASN A 1 101 ? 6.395 3.424 -8.500 1.00 85.00 101 ASN A N 1
ATOM 804 C CA . ASN A 1 101 ? 5.595 3.180 -9.703 1.00 85.00 101 ASN A CA 1
ATOM 805 C C . ASN A 1 101 ? 4.318 2.401 -9.381 1.00 85.00 101 ASN A C 1
ATOM 807 O O . ASN A 1 101 ? 3.233 2.761 -9.850 1.00 85.00 101 ASN A O 1
ATOM 811 N N . ALA A 1 102 ? 4.437 1.356 -8.561 1.00 87.25 102 ALA A N 1
ATOM 812 C CA . ALA A 1 102 ? 3.309 0.508 -8.224 1.00 87.25 102 ALA A CA 1
ATOM 813 C C . ALA A 1 102 ? 2.259 1.252 -7.388 1.00 87.25 102 ALA A C 1
ATOM 815 O O . ALA A 1 102 ? 1.063 1.161 -7.689 1.00 87.25 102 ALA A O 1
ATOM 816 N N . ILE A 1 103 ? 2.682 2.054 -6.405 1.00 93.31 103 ILE A N 1
ATOM 817 C CA . ILE A 1 103 ? 1.738 2.805 -5.575 1.00 93.31 103 ILE A CA 1
ATOM 818 C C . ILE A 1 103 ? 1.049 3.938 -6.339 1.00 93.31 103 ILE A C 1
ATOM 820 O O . ILE A 1 103 ? -0.134 4.191 -6.119 1.00 93.31 103 ILE A O 1
ATOM 824 N N . ASN A 1 104 ? 1.743 4.583 -7.282 1.00 92.06 104 ASN A N 1
ATOM 825 C CA . ASN A 1 104 ? 1.136 5.618 -8.114 1.00 92.06 104 ASN A CA 1
ATOM 826 C C . ASN A 1 104 ? -0.002 5.045 -8.974 1.00 92.06 104 ASN A C 1
ATOM 828 O O . ASN A 1 104 ? -1.083 5.628 -9.036 1.00 92.06 104 ASN A O 1
ATOM 832 N N . GLU A 1 105 ? 0.196 3.867 -9.578 1.00 92.50 105 GLU A N 1
ATOM 833 C CA . GLU A 1 105 ? -0.899 3.186 -10.276 1.00 92.50 105 GLU A CA 1
ATOM 834 C C . GLU A 1 105 ? -2.025 2.790 -9.313 1.00 92.50 105 GLU A C 1
ATOM 836 O O . GLU A 1 105 ? -3.201 2.926 -9.656 1.00 92.50 105 GLU A O 1
ATOM 841 N N . PHE A 1 106 ? -1.690 2.316 -8.110 1.00 94.88 106 PHE A N 1
ATOM 842 C CA . PHE A 1 106 ? -2.700 1.931 -7.126 1.00 94.88 106 PHE A CA 1
ATOM 843 C C . PHE A 1 106 ? -3.578 3.117 -6.738 1.00 94.88 106 PHE A C 1
ATOM 845 O O . PHE A 1 106 ? -4.787 2.953 -6.699 1.00 94.88 106 PHE A O 1
ATOM 852 N N . ILE A 1 107 ? -3.018 4.310 -6.523 1.00 96.31 107 ILE A N 1
ATOM 853 C CA . ILE A 1 107 ? -3.802 5.512 -6.199 1.00 96.31 107 ILE A CA 1
ATOM 854 C C . ILE A 1 107 ? -4.791 5.854 -7.318 1.00 96.31 107 ILE A C 1
ATOM 856 O O . ILE A 1 107 ? -5.948 6.179 -7.042 1.00 96.31 107 ILE A O 1
ATOM 860 N N . ILE A 1 108 ? -4.359 5.760 -8.580 1.00 95.12 108 ILE A N 1
ATOM 861 C CA . ILE A 1 108 ? -5.235 5.989 -9.738 1.00 95.12 108 ILE A CA 1
ATOM 862 C C . ILE A 1 108 ? -6.382 4.974 -9.724 1.00 95.12 108 ILE A C 1
ATOM 864 O O . ILE A 1 108 ? -7.550 5.357 -9.785 1.00 95.12 108 ILE A O 1
ATOM 868 N N . ALA A 1 109 ? -6.055 3.688 -9.588 1.00 95.69 109 ALA A N 1
ATOM 869 C CA . ALA A 1 109 ? -7.036 2.611 -9.570 1.00 95.69 109 ALA A CA 1
ATOM 870 C C . ALA A 1 109 ? -7.983 2.691 -8.360 1.00 95.69 109 ALA A C 1
ATOM 872 O O . ALA A 1 109 ? -9.186 2.517 -8.505 1.00 95.69 109 ALA A O 1
ATOM 873 N N . ALA A 1 110 ? -7.464 3.005 -7.176 1.00 96.38 110 ALA A N 1
ATOM 874 C CA . ALA A 1 110 ? -8.228 3.176 -5.947 1.00 96.38 110 ALA A CA 1
ATOM 875 C C . ALA A 1 110 ? -9.267 4.289 -6.108 1.00 96.38 110 ALA A C 1
ATOM 877 O O . ALA A 1 110 ? -10.437 4.085 -5.793 1.00 96.38 110 ALA A O 1
ATOM 878 N N . LYS A 1 111 ? -8.875 5.426 -6.697 1.00 96.56 111 LYS A N 1
ATOM 879 C CA . LYS A 1 111 ? -9.794 6.530 -6.988 1.00 96.56 111 LYS A CA 1
ATOM 880 C C . LYS A 1 111 ? -10.901 6.125 -7.965 1.00 96.56 111 LYS A C 1
ATOM 882 O O . LYS A 1 111 ? -12.053 6.488 -7.748 1.00 96.56 111 LYS A O 1
ATOM 887 N N . GLU A 1 112 ? -10.569 5.382 -9.021 1.00 96.44 112 GLU A N 1
ATOM 888 C CA . GLU A 1 112 ? -11.557 4.846 -9.974 1.00 96.44 112 GLU A CA 1
ATOM 889 C C . GLU A 1 112 ? -12.542 3.871 -9.304 1.00 96.44 112 GLU A C 1
ATOM 891 O O . GLU A 1 112 ? -13.715 3.821 -9.668 1.00 96.44 112 GLU A O 1
ATOM 896 N N . GLU A 1 113 ? -12.077 3.122 -8.304 1.00 96.25 113 GLU A N 1
ATOM 897 C CA . GLU A 1 113 ? -12.877 2.155 -7.553 1.00 96.25 113 GLU A CA 1
ATOM 898 C C . GLU A 1 113 ? -13.608 2.769 -6.337 1.00 96.25 113 GLU A C 1
ATOM 900 O O . GLU A 1 113 ? -14.381 2.068 -5.684 1.00 96.25 113 GLU A O 1
ATOM 905 N N . GLY A 1 114 ? -13.433 4.072 -6.066 1.00 95.31 114 GLY A N 1
ATOM 906 C CA . GLY A 1 114 ? -14.096 4.797 -4.972 1.00 95.31 114 GLY A CA 1
ATOM 907 C C . GLY A 1 114 ? -13.447 4.625 -3.592 1.00 95.31 114 GLY A C 1
ATOM 908 O O . GLY A 1 114 ? -14.111 4.809 -2.575 1.00 95.31 114 GLY A O 1
ATOM 909 N N . ILE A 1 115 ? -12.168 4.257 -3.550 1.00 97.31 115 ILE A N 1
ATOM 910 C CA . ILE A 1 115 ? -11.389 4.018 -2.332 1.00 97.31 115 ILE A CA 1
ATOM 911 C C . ILE A 1 115 ? -10.588 5.276 -1.977 1.00 97.31 115 ILE A C 1
ATOM 913 O O . ILE A 1 115 ? -9.901 5.853 -2.825 1.00 97.31 115 ILE A O 1
ATOM 917 N N . CYS A 1 116 ? -10.626 5.671 -0.707 1.00 96.81 116 CYS A N 1
ATOM 918 C CA . CYS A 1 116 ? -9.831 6.762 -0.157 1.00 96.81 116 CYS A CA 1
ATOM 919 C C . CYS A 1 116 ? -8.550 6.232 0.498 1.00 96.81 116 CYS A C 1
ATOM 921 O O . CYS A 1 116 ? -8.583 5.291 1.292 1.00 96.81 116 CYS A O 1
ATOM 923 N N . VAL A 1 117 ? -7.426 6.876 0.186 1.00 97.25 117 VAL A N 1
ATOM 924 C CA . VAL A 1 117 ? -6.125 6.596 0.802 1.00 97.25 117 VAL A CA 1
ATOM 925 C C . VAL A 1 117 ? -5.870 7.648 1.880 1.00 97.25 117 VAL A C 1
ATOM 927 O O . VAL A 1 117 ? -5.649 8.813 1.556 1.00 97.25 117 VAL A O 1
ATOM 930 N N . GLU A 1 118 ? -5.930 7.253 3.152 1.00 96.44 118 GLU A N 1
ATOM 931 C CA . GLU A 1 118 ? -5.822 8.167 4.303 1.00 96.44 118 GLU A CA 1
ATOM 932 C C . GLU A 1 118 ? -4.407 8.724 4.458 1.00 96.44 118 GLU A C 1
ATOM 934 O O . GLU A 1 118 ? -4.204 9.912 4.709 1.00 96.44 118 GLU A O 1
ATOM 939 N N . TYR A 1 119 ? -3.412 7.861 4.280 1.00 96.94 119 TYR A N 1
ATOM 940 C CA . TYR A 1 119 ? -2.014 8.246 4.281 1.00 96.94 119 TYR A CA 1
ATOM 941 C C . TYR A 1 119 ? -1.254 7.456 3.225 1.00 96.94 119 TYR A C 1
ATOM 943 O O . TYR A 1 119 ? -1.521 6.281 2.988 1.00 96.94 119 TYR A O 1
ATOM 951 N N . LEU A 1 120 ? -0.264 8.115 2.630 1.00 96.44 120 LEU A N 1
ATOM 952 C CA . LEU A 1 120 ? 0.759 7.488 1.810 1.00 96.44 120 LEU A CA 1
ATOM 953 C C . LEU A 1 120 ? 2.124 7.811 2.411 1.00 96.44 120 LEU A C 1
ATOM 955 O O . LEU A 1 120 ? 2.456 8.988 2.600 1.00 96.44 120 LEU A O 1
ATOM 959 N N . LYS A 1 121 ? 2.924 6.783 2.703 1.00 97.12 121 LYS A N 1
ATOM 960 C CA . LYS A 1 121 ? 4.297 6.962 3.184 1.00 97.12 121 LYS A CA 1
ATOM 961 C C . LYS A 1 121 ? 5.279 6.033 2.481 1.00 97.12 121 LYS A C 1
ATOM 963 O O . LYS A 1 121 ? 5.085 4.823 2.434 1.00 97.12 121 LYS A O 1
ATOM 968 N N . ALA A 1 122 ? 6.357 6.633 1.987 1.00 96.38 122 ALA A N 1
ATOM 969 C CA . ALA A 1 122 ? 7.512 5.924 1.464 1.00 96.38 122 ALA A CA 1
ATOM 970 C C . ALA A 1 122 ? 8.587 5.802 2.549 1.00 96.38 122 ALA A C 1
ATOM 972 O O . ALA A 1 122 ? 8.821 6.748 3.314 1.00 96.38 122 ALA A O 1
ATOM 973 N N . PHE A 1 123 ? 9.238 4.647 2.618 1.00 96.19 123 PHE A N 1
ATOM 974 C CA . PHE A 1 123 ? 10.367 4.422 3.514 1.00 96.19 123 PHE A CA 1
ATOM 975 C C . PHE A 1 123 ? 11.341 3.398 2.931 1.00 96.19 123 PHE A C 1
ATOM 977 O O . PHE A 1 123 ? 11.012 2.636 2.022 1.00 96.19 123 PHE A O 1
ATOM 984 N N . PHE A 1 124 ? 12.551 3.377 3.470 1.00 95.75 124 PHE A N 1
ATOM 985 C CA . PHE A 1 124 ? 13.614 2.476 3.066 1.00 95.75 124 PHE A CA 1
ATOM 986 C C . PHE A 1 124 ? 14.285 1.854 4.288 1.00 95.75 124 PHE A C 1
ATOM 988 O O . PHE A 1 124 ? 14.382 2.477 5.342 1.00 95.75 124 PHE A O 1
ATOM 995 N N . ARG A 1 125 ? 14.796 0.624 4.167 1.00 92.75 125 ARG A N 1
ATOM 996 C CA . ARG A 1 125 ? 15.405 -0.104 5.300 1.00 92.75 125 ARG A CA 1
ATOM 997 C C . ARG A 1 125 ? 16.583 0.597 5.982 1.00 92.75 125 ARG A C 1
ATOM 999 O O . ARG A 1 125 ? 16.896 0.263 7.119 1.00 92.75 125 ARG A O 1
ATOM 1006 N N . THR A 1 126 ? 17.271 1.505 5.287 1.00 95.00 126 THR A N 1
ATOM 1007 C CA . THR A 1 126 ? 18.400 2.273 5.841 1.00 95.00 126 THR A CA 1
ATOM 1008 C C . THR A 1 126 ? 17.997 3.664 6.317 1.00 95.00 126 THR A C 1
ATOM 1010 O O . THR A 1 126 ? 18.872 4.467 6.635 1.00 95.00 126 THR A O 1
ATOM 1013 N N . ASP A 1 127 ? 16.701 3.978 6.333 1.00 95.94 127 ASP A N 1
ATOM 1014 C CA . ASP A 1 127 ? 16.225 5.229 6.904 1.00 95.94 127 ASP A CA 1
ATOM 1015 C C . ASP A 1 127 ? 16.565 5.316 8.402 1.00 95.94 127 ASP A C 1
ATOM 1017 O O . ASP A 1 127 ? 16.583 4.294 9.099 1.00 95.94 127 ASP A O 1
ATOM 1021 N N . PRO A 1 128 ? 16.792 6.534 8.930 1.00 96.94 128 PRO A N 1
ATOM 1022 C CA . PRO A 1 128 ? 16.962 6.740 10.361 1.00 96.94 128 PRO A CA 1
ATOM 1023 C C . PRO A 1 128 ? 15.772 6.186 11.148 1.00 96.94 128 PRO A C 1
ATOM 1025 O O . PRO A 1 128 ? 14.618 6.289 10.710 1.00 96.94 128 PRO A O 1
ATOM 1028 N N . ARG A 1 129 ? 16.032 5.645 12.343 1.00 94.62 129 ARG A N 1
ATOM 1029 C CA . ARG A 1 129 ? 14.985 5.050 13.188 1.00 94.62 129 ARG A CA 1
ATOM 1030 C C . ARG A 1 129 ? 13.867 6.049 13.485 1.00 94.62 129 ARG A C 1
ATOM 1032 O O . ARG A 1 129 ? 12.705 5.666 13.521 1.00 94.62 129 ARG A O 1
ATOM 1039 N N . GLU A 1 130 ? 14.192 7.330 13.618 1.00 96.75 130 GLU A N 1
ATOM 1040 C CA . GLU A 1 130 ? 13.238 8.417 13.841 1.00 96.75 130 GLU A CA 1
ATOM 1041 C C . GLU A 1 130 ? 12.208 8.529 12.707 1.00 96.75 130 GLU A C 1
ATOM 1043 O O . GLU A 1 130 ? 11.048 8.849 12.961 1.00 96.75 130 GLU A O 1
ATOM 1048 N N . LYS A 1 131 ? 12.595 8.250 11.454 1.00 96.62 131 LYS A N 1
ATOM 1049 C CA . LYS A 1 131 ? 11.667 8.245 10.310 1.00 96.62 131 LYS A CA 1
ATOM 1050 C C . LYS A 1 131 ? 10.721 7.046 10.379 1.00 96.62 131 LYS A C 1
ATOM 1052 O O . LYS A 1 131 ? 9.526 7.212 10.143 1.00 96.62 131 LYS A O 1
ATOM 1057 N N . ILE A 1 132 ? 11.229 5.874 10.765 1.00 97.00 132 ILE A N 1
ATOM 1058 C CA . ILE A 1 132 ? 10.406 4.673 10.978 1.00 97.00 132 ILE A CA 1
ATOM 1059 C C . ILE A 1 132 ? 9.431 4.878 12.146 1.00 97.00 132 ILE A C 1
ATOM 1061 O O . ILE A 1 132 ? 8.255 4.553 12.022 1.00 97.00 132 ILE A O 1
ATOM 1065 N N . LEU A 1 133 ? 9.879 5.485 13.247 1.00 96.88 133 LEU A N 1
ATOM 1066 C CA . LEU A 1 133 ? 9.021 5.801 14.393 1.00 96.88 133 LEU A CA 1
ATOM 1067 C C . LEU A 1 133 ? 7.878 6.741 14.005 1.00 96.88 133 LEU A C 1
ATOM 1069 O O . LEU A 1 133 ? 6.727 6.446 14.310 1.00 96.88 133 LEU A O 1
ATOM 1073 N N . LYS A 1 134 ? 8.165 7.806 13.249 1.00 97.44 134 LYS A N 1
ATOM 1074 C CA . LYS A 1 134 ? 7.130 8.711 12.721 1.00 97.44 134 LYS A CA 1
ATOM 1075 C C . LYS A 1 134 ? 6.124 7.991 11.824 1.00 97.44 134 LYS A C 1
ATOM 1077 O O . LYS A 1 134 ? 4.937 8.299 11.864 1.00 97.44 134 LYS A O 1
ATOM 1082 N N . LEU A 1 135 ? 6.581 7.039 11.007 1.00 96.88 135 LEU A N 1
ATOM 1083 C CA . LEU A 1 135 ? 5.686 6.205 10.205 1.00 96.88 135 LEU A CA 1
ATOM 1084 C C . LEU A 1 135 ? 4.757 5.377 11.103 1.00 96.88 135 LEU A C 1
ATOM 1086 O O . LEU A 1 135 ? 3.549 5.375 10.886 1.00 96.88 135 LEU A O 1
ATOM 1090 N N . VAL A 1 136 ? 5.294 4.735 12.141 1.00 96.38 136 VAL A N 1
ATOM 1091 C CA . VAL A 1 136 ? 4.486 3.984 13.113 1.00 96.38 136 VAL A CA 1
ATOM 1092 C C . VAL A 1 136 ? 3.490 4.897 13.836 1.00 96.38 136 VAL A C 1
ATOM 1094 O O . VAL A 1 136 ? 2.337 4.517 14.001 1.00 96.38 136 VAL A O 1
ATOM 1097 N N . GLU A 1 137 ? 3.874 6.118 14.211 1.00 96.81 137 GLU A N 1
ATOM 1098 C CA . GLU A 1 137 ? 2.962 7.100 14.817 1.00 96.81 137 GLU A CA 1
ATOM 1099 C C . GLU A 1 137 ? 1.794 7.463 13.892 1.00 96.81 137 GLU A C 1
ATOM 1101 O O . GLU A 1 137 ? 0.651 7.512 14.345 1.00 96.81 137 GLU A O 1
ATOM 1106 N N . ILE A 1 138 ? 2.056 7.649 12.594 1.00 97.19 138 ILE A N 1
ATOM 1107 C CA . ILE A 1 138 ? 1.010 7.882 11.588 1.00 97.19 138 ILE A CA 1
ATOM 1108 C C . ILE A 1 138 ? 0.065 6.678 11.501 1.00 97.19 138 ILE A C 1
ATOM 1110 O O . ILE A 1 138 ? -1.149 6.865 11.502 1.00 97.19 138 ILE A O 1
ATOM 1114 N N . ILE A 1 139 ? 0.606 5.455 11.473 1.00 95.75 139 ILE A N 1
ATOM 1115 C CA . ILE A 1 139 ? -0.192 4.219 11.434 1.00 95.75 139 ILE A CA 1
ATOM 1116 C C . 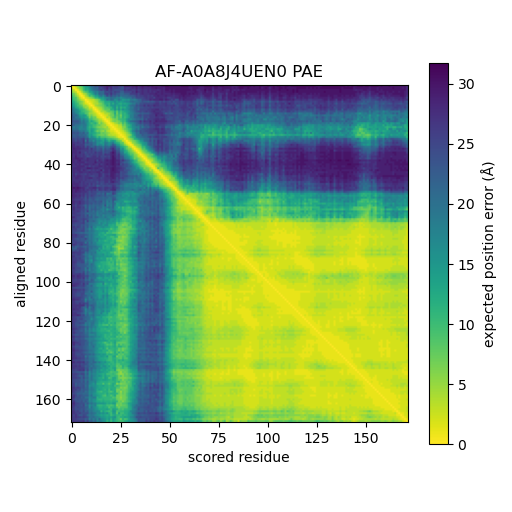ILE A 1 139 ? -1.076 4.101 12.686 1.00 95.75 139 ILE A C 1
ATOM 1118 O O . ILE A 1 139 ? -2.238 3.728 12.580 1.00 95.75 139 ILE A O 1
ATOM 1122 N N . LYS A 1 140 ? -0.562 4.460 13.870 1.00 94.50 140 LYS A N 1
ATOM 1123 C CA . LYS A 1 140 ? -1.329 4.429 15.131 1.00 94.50 140 LYS A CA 1
ATOM 1124 C C . LYS A 1 140 ? -2.428 5.484 15.197 1.00 94.50 140 LYS A C 1
ATOM 1126 O O . LYS A 1 140 ? -3.450 5.244 15.827 1.00 94.50 140 LYS A O 1
ATOM 1131 N N . ALA A 1 141 ? -2.178 6.665 14.636 1.00 95.69 141 ALA A N 1
ATOM 1132 C CA . ALA A 1 141 ? -3.127 7.776 14.646 1.00 95.69 141 ALA A CA 1
ATOM 1133 C C . ALA A 1 141 ? -4.209 7.647 13.560 1.00 95.69 141 ALA A C 1
ATOM 1135 O O . ALA A 1 141 ? -5.222 8.340 13.619 1.00 95.69 141 ALA A O 1
ATOM 1136 N N . SER A 1 142 ? -3.975 6.790 12.565 1.00 95.44 142 SER A N 1
ATOM 1137 C CA . SER A 1 142 ? -4.883 6.528 11.454 1.00 95.44 142 SER A CA 1
ATOM 1138 C C . SER A 1 142 ? -6.121 5.745 11.895 1.00 95.44 142 SER A C 1
ATOM 1140 O O . SER A 1 142 ? -6.086 4.924 12.810 1.00 95.44 142 SER A O 1
ATOM 1142 N N . THR A 1 143 ? -7.232 6.010 11.209 1.00 94.12 143 THR A N 1
ATOM 1143 C CA . THR A 1 143 ? -8.493 5.271 11.374 1.00 94.12 143 THR A CA 1
ATOM 1144 C C . THR A 1 143 ? -8.584 4.034 10.475 1.00 94.12 143 THR A C 1
ATOM 1146 O O . THR A 1 143 ? -9.414 3.156 10.713 1.00 94.12 143 THR A O 1
ATOM 1149 N N . SER A 1 144 ? -7.727 3.943 9.454 1.00 93.31 144 SER A N 1
ATOM 1150 C CA . SER A 1 144 ? -7.617 2.799 8.548 1.00 93.31 144 SER A CA 1
ATOM 1151 C C . SER A 1 144 ? -7.015 1.585 9.252 1.00 93.31 144 SER A C 1
ATOM 1153 O O . SER A 1 144 ? -5.869 1.610 9.696 1.00 93.31 144 SER A O 1
ATOM 1155 N N . THR A 1 145 ? -7.753 0.478 9.273 1.00 90.19 145 THR A N 1
ATOM 1156 C CA . THR A 1 145 ? -7.233 -0.821 9.729 1.00 90.19 145 THR A CA 1
ATOM 1157 C C . THR A 1 145 ? -6.511 -1.584 8.620 1.00 90.19 145 THR A C 1
ATOM 1159 O O . THR A 1 145 ? -5.653 -2.411 8.909 1.00 90.19 145 THR A O 1
ATOM 1162 N N . VAL A 1 146 ? -6.834 -1.303 7.357 1.00 94.50 146 VAL A N 1
ATOM 1163 C CA . VAL A 1 146 ? -6.271 -1.983 6.182 1.00 94.50 146 VAL A CA 1
ATOM 1164 C C . VAL A 1 146 ? -5.094 -1.184 5.636 1.00 94.50 146 VAL A C 1
ATOM 1166 O O . VAL A 1 146 ? -5.234 0.015 5.372 1.00 94.50 146 VAL A O 1
ATOM 1169 N N . ILE A 1 147 ? -3.951 -1.842 5.431 1.00 95.12 147 ILE A N 1
ATOM 1170 C CA . ILE A 1 147 ? -2.725 -1.224 4.915 1.00 95.12 147 ILE A CA 1
ATOM 1171 C C . ILE A 1 147 ? -2.303 -1.898 3.607 1.00 95.12 147 ILE A C 1
ATOM 1173 O O . ILE A 1 147 ? -1.840 -3.035 3.575 1.00 95.12 147 ILE A O 1
ATOM 1177 N N . VAL A 1 148 ? -2.368 -1.156 2.503 1.00 94.94 148 VAL A N 1
ATOM 1178 C CA . VAL A 1 148 ? -1.856 -1.617 1.208 1.00 94.94 148 VAL A CA 1
ATOM 1179 C C . VAL A 1 148 ? -0.357 -1.333 1.118 1.00 94.94 148 VAL A C 1
ATOM 1181 O O . VAL A 1 148 ? 0.073 -0.177 1.120 1.00 94.94 148 VAL A O 1
ATOM 1184 N N . ALA A 1 149 ? 0.448 -2.391 1.017 1.00 93.00 149 ALA A N 1
ATOM 1185 C CA . ALA A 1 149 ? 1.905 -2.301 1.036 1.00 93.00 149 ALA A CA 1
ATOM 1186 C C . ALA A 1 149 ? 2.548 -2.707 -0.304 1.00 93.00 149 ALA A C 1
ATOM 1188 O O . ALA A 1 149 ? 2.547 -3.877 -0.682 1.00 93.00 149 ALA A O 1
ATOM 1189 N N . PHE A 1 150 ? 3.189 -1.752 -0.987 1.00 92.06 150 PHE A N 1
ATOM 1190 C CA . PHE A 1 150 ? 4.085 -2.000 -2.129 1.00 92.06 150 PHE A CA 1
ATOM 1191 C C . PHE A 1 150 ? 5.543 -1.912 -1.683 1.00 92.06 150 PHE A C 1
ATOM 1193 O O . PHE A 1 150 ? 6.265 -0.962 -1.994 1.00 92.06 150 PHE A O 1
ATOM 1200 N N . VAL A 1 151 ? 5.961 -2.888 -0.881 1.00 90.25 151 VAL A N 1
ATOM 1201 C CA . VAL A 1 151 ? 7.217 -2.831 -0.128 1.00 90.25 151 VAL A CA 1
ATOM 1202 C C . VAL A 1 151 ? 8.050 -4.086 -0.392 1.00 90.25 151 VAL A C 1
ATOM 1204 O O . VAL A 1 151 ? 7.523 -5.195 -0.461 1.00 90.25 151 VAL A O 1
ATOM 1207 N N . ALA A 1 152 ? 9.364 -3.928 -0.541 1.00 86.69 152 ALA A N 1
ATOM 1208 C CA . ALA A 1 152 ? 10.292 -5.049 -0.614 1.00 86.69 152 ALA A CA 1
ATOM 1209 C C . ALA A 1 152 ? 10.377 -5.786 0.733 1.00 86.69 152 ALA A C 1
ATOM 1211 O O . ALA A 1 152 ? 10.286 -5.177 1.799 1.00 86.69 152 ALA A O 1
ATOM 1212 N N . TYR A 1 153 ? 10.647 -7.093 0.699 1.00 83.75 153 TYR A N 1
ATOM 1213 C CA . TYR A 1 153 ? 10.728 -7.920 1.910 1.00 83.75 153 TYR A CA 1
ATOM 1214 C C . TYR A 1 153 ? 11.711 -7.370 2.964 1.00 83.75 153 TYR A C 1
ATOM 1216 O O . TYR A 1 153 ? 11.430 -7.375 4.161 1.00 83.75 153 TYR A O 1
ATOM 1224 N N . SER A 1 154 ? 12.857 -6.842 2.524 1.00 86.62 154 SER A N 1
ATOM 1225 C CA . SER A 1 154 ? 13.851 -6.247 3.422 1.00 86.62 154 SER A CA 1
ATOM 1226 C C . SER A 1 154 ? 13.373 -4.966 4.100 1.00 86.62 154 SER A C 1
ATOM 1228 O O . SER A 1 154 ? 13.785 -4.687 5.222 1.00 86.62 154 SER A O 1
ATOM 1230 N N . ASP A 1 155 ? 12.535 -4.184 3.421 1.00 89.62 155 ASP A N 1
ATOM 1231 C CA . ASP A 1 155 ? 12.050 -2.905 3.931 1.00 89.62 155 ASP A CA 1
ATOM 1232 C C . ASP A 1 155 ? 10.913 -3.157 4.926 1.00 89.62 155 ASP A C 1
ATOM 1234 O O . ASP A 1 155 ? 10.978 -2.696 6.065 1.00 89.62 155 ASP A O 1
ATOM 1238 N N . ILE A 1 156 ? 9.932 -3.996 4.565 1.00 89.94 156 ILE A N 1
ATOM 1239 C CA . ILE A 1 156 ? 8.793 -4.301 5.444 1.00 89.94 156 ILE A CA 1
ATOM 1240 C C . ILE A 1 156 ? 9.237 -4.956 6.758 1.00 89.94 156 ILE A C 1
ATOM 1242 O O . ILE A 1 156 ? 8.648 -4.691 7.802 1.00 89.94 156 ILE A O 1
ATOM 1246 N N . GLY A 1 157 ? 10.329 -5.729 6.745 1.00 90.62 157 GLY A N 1
ATOM 1247 C CA . GLY A 1 157 ? 10.901 -6.322 7.955 1.00 90.62 157 GLY A CA 1
ATOM 1248 C C . GLY A 1 157 ? 11.334 -5.292 9.006 1.00 90.62 157 GLY A C 1
ATOM 1249 O O . GLY A 1 157 ? 11.178 -5.544 10.201 1.00 90.62 157 GLY A O 1
ATOM 1250 N N . VAL A 1 158 ? 11.827 -4.118 8.591 1.00 93.19 158 VAL A N 1
ATOM 1251 C CA . VAL A 1 158 ? 12.209 -3.038 9.521 1.00 93.19 158 VAL A CA 1
ATOM 1252 C C . VAL A 1 158 ? 10.971 -2.435 10.181 1.00 93.19 158 VAL A C 1
ATOM 1254 O O . VAL A 1 158 ? 10.954 -2.250 11.399 1.00 93.19 158 VAL A O 1
ATOM 1257 N N . LEU A 1 159 ? 9.921 -2.184 9.395 1.00 93.44 159 LEU A N 1
ATOM 1258 C CA . LEU A 1 159 ? 8.666 -1.634 9.900 1.00 93.44 159 LEU A CA 1
ATOM 1259 C C . LEU A 1 159 ? 7.952 -2.622 10.830 1.00 93.44 159 LEU A C 1
ATOM 1261 O O . LEU A 1 159 ? 7.611 -2.257 11.951 1.00 93.44 159 LEU A O 1
ATOM 1265 N N . LEU A 1 160 ? 7.790 -3.882 10.411 1.00 91.69 160 LEU A N 1
ATOM 1266 C CA . LEU A 1 160 ? 7.126 -4.915 11.213 1.00 91.69 160 LEU A CA 1
ATOM 1267 C C . LEU A 1 160 ? 7.837 -5.152 12.546 1.00 91.69 160 LEU A C 1
ATOM 1269 O O . LEU A 1 160 ? 7.173 -5.322 13.565 1.00 91.69 160 LEU A O 1
ATOM 1273 N N . LYS A 1 161 ? 9.175 -5.106 12.565 1.00 92.00 161 LYS A N 1
ATOM 1274 C CA . LYS A 1 161 ? 9.947 -5.204 13.808 1.00 92.00 161 LYS A CA 1
ATOM 1275 C C . LYS A 1 161 ? 9.609 -4.064 14.771 1.00 92.00 161 LYS A C 1
ATOM 1277 O O . LYS A 1 161 ? 9.393 -4.319 15.950 1.00 92.00 161 LYS A O 1
ATOM 1282 N N . GLU A 1 162 ? 9.557 -2.823 14.293 1.00 93.31 162 GLU A N 1
ATOM 1283 C CA . GLU A 1 162 ? 9.228 -1.671 15.144 1.00 93.31 162 GLU A CA 1
ATOM 1284 C C . GLU A 1 162 ? 7.751 -1.686 15.583 1.00 93.31 162 GLU A C 1
ATOM 1286 O O . GLU A 1 162 ? 7.453 -1.403 16.742 1.00 93.31 162 GLU A O 1
ATOM 1291 N N . MET A 1 163 ? 6.830 -2.111 14.712 1.00 92.88 163 MET A N 1
ATOM 1292 C CA . MET A 1 163 ? 5.419 -2.312 15.068 1.00 92.88 163 MET A CA 1
ATOM 1293 C C . MET A 1 163 ? 5.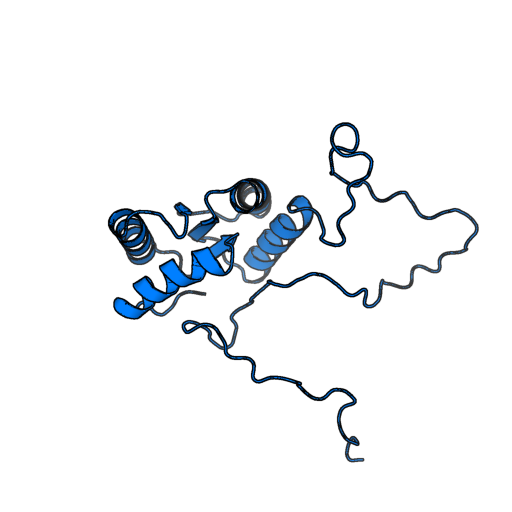249 -3.386 16.154 1.00 92.88 163 MET A C 1
ATOM 1295 O O . MET A 1 163 ? 4.496 -3.181 17.107 1.00 92.88 163 MET A O 1
ATOM 1299 N N . ALA A 1 164 ? 5.986 -4.497 16.054 1.00 91.62 164 ALA A N 1
ATOM 1300 C CA . ALA A 1 164 ? 5.979 -5.565 17.051 1.00 91.62 164 ALA A CA 1
ATOM 1301 C C . ALA A 1 164 ? 6.547 -5.098 18.400 1.00 91.62 164 ALA A C 1
ATOM 1303 O O . ALA A 1 164 ? 5.959 -5.384 19.440 1.00 91.62 164 ALA A O 1
ATOM 1304 N N . LEU A 1 165 ? 7.635 -4.315 18.399 1.00 93.06 165 LEU A N 1
ATOM 1305 C CA . LEU A 1 165 ? 8.205 -3.726 19.623 1.00 93.06 165 LEU A CA 1
ATOM 1306 C C . LEU A 1 165 ? 7.214 -2.822 20.369 1.00 93.06 165 LEU A C 1
ATOM 1308 O O . LEU A 1 165 ? 7.303 -2.680 21.587 1.00 93.06 165 LEU A O 1
ATOM 1312 N N . GLN A 1 166 ? 6.270 -2.222 19.649 1.00 92.56 166 GLN A N 1
ATOM 1313 C CA . GLN A 1 166 ? 5.241 -1.348 20.205 1.00 92.56 166 GLN A CA 1
ATOM 1314 C C . GLN A 1 166 ? 3.888 -2.055 20.414 1.00 92.56 166 GLN A C 1
ATOM 1316 O O . GLN A 1 166 ? 2.907 -1.391 20.750 1.00 92.56 166 GLN A O 1
ATOM 1321 N N . ASN A 1 167 ? 3.831 -3.384 20.251 1.00 92.62 167 ASN A N 1
ATOM 1322 C CA . ASN A 1 167 ? 2.627 -4.213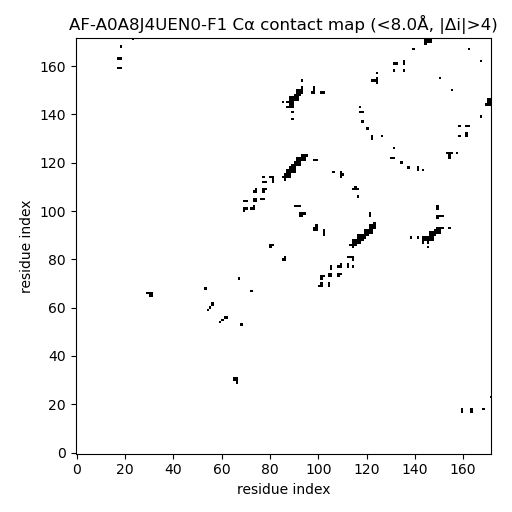 20.386 1.00 92.62 167 ASN A CA 1
ATOM 1323 C C . ASN A 1 167 ? 1.445 -3.745 19.515 1.00 92.62 167 ASN A C 1
ATOM 1325 O O . ASN A 1 167 ? 0.285 -3.828 19.925 1.00 92.62 167 ASN A O 1
ATOM 1329 N N . LEU A 1 168 ? 1.723 -3.246 18.306 1.00 89.00 168 LEU A N 1
ATOM 1330 C CA . LEU A 1 168 ? 0.669 -2.896 17.356 1.00 89.00 168 LEU A CA 1
ATOM 1331 C C . LEU A 1 168 ? -0.007 -4.168 16.841 1.00 89.00 168 LEU A C 1
ATOM 1333 O O . LEU A 1 168 ? 0.643 -5.067 16.311 1.00 89.00 168 LEU A O 1
ATOM 1337 N N . THR A 1 169 ? -1.329 -4.221 16.962 1.00 87.06 169 THR A N 1
ATOM 1338 C CA . THR A 1 169 ? -2.167 -5.315 16.460 1.00 87.06 169 THR A CA 1
ATOM 1339 C C . THR A 1 169 ? -3.449 -4.741 15.855 1.00 87.06 169 THR A C 1
ATOM 1341 O O . THR A 1 169 ? -3.774 -3.581 16.089 1.00 87.06 169 THR A O 1
ATOM 1344 N N . GLY A 1 170 ? -4.183 -5.544 15.079 1.00 82.19 170 GLY A N 1
ATOM 1345 C CA . GLY A 1 170 ? -5.483 -5.137 14.517 1.00 82.19 170 GLY A CA 1
ATOM 1346 C C . GLY A 1 170 ? -5.423 -4.542 13.108 1.00 82.19 170 GLY A C 1
ATOM 1347 O O . GLY A 1 170 ? -6.456 -4.114 12.603 1.00 82.19 170 GLY A O 1
ATOM 1348 N N . PHE A 1 171 ? -4.246 -4.561 12.481 1.00 86.25 171 PHE A N 1
ATOM 1349 C CA . PHE A 1 171 ? -4.065 -4.209 11.075 1.00 86.25 171 PHE A CA 1
ATOM 1350 C C . PHE A 1 171 ? -4.245 -5.433 10.168 1.00 86.25 171 PHE A C 1
ATOM 1352 O O . PHE A 1 171 ? -3.982 -6.554 10.616 1.00 86.25 171 PHE A O 1
ATOM 1359 N N . GLN A 1 172 ? -4.704 -5.188 8.937 1.00 76.19 172 GLN A N 1
ATOM 1360 C CA . GLN A 1 172 ? -4.879 -6.154 7.843 1.00 76.19 172 GLN A CA 1
ATOM 1361 C C . GLN A 1 172 ? -4.044 -5.740 6.63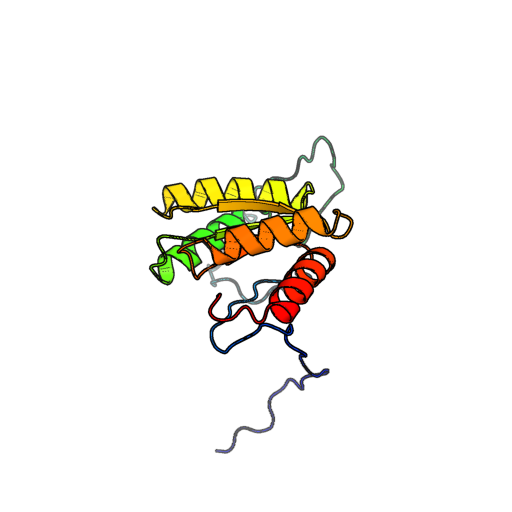1 1.00 76.19 172 GLN A C 1
ATOM 1363 O O . GLN A 1 172 ? -3.969 -4.514 6.371 1.00 76.19 172 GLN A O 1
#

Secondary structure (DSSP, 8-state):
-PPP--S----S-----SS--TT--------------------SSSPPPPP---S-TTT-TT---SSPPHHHHHHHHHHHHHHTT--EEEEEEESSHHHHHHHHHHHHHHHHHT-EEEEEEEE-TTS-HHHHHHHHHHHHH-S--EEEEE--HHHHHHHHHHHHHTT-----

Sequence (172 aa):
VRAADPPCSLLGLHNPPQLSKDGDVLIGGIFSFHVKWDQTKHVFTSGPWQPKCKSDKRKYPSFFRTVPSDYYQSRALAKLVKHFAWTWVGAICSDNDYGNNAINEFIIAAKEEGICVEYLKAFFRTDPREKILKLVEIIKASTSTVIVAFVAYSDIGVLLKEMALQNLTGFQ

Radius of gyration: 19.61 Å; Cα contacts (8 Å, |Δi|>4): 165; chains: 1; bounding box: 34×52×58 Å